Protein AF-A0A6J6CUR1-F1 (afdb_monomer)

Structure (mmCIF, N/CA/C/O backbone):
data_AF-A0A6J6CUR1-F1
#
_entry.id   AF-A0A6J6CUR1-F1
#
loop_
_atom_site.group_PDB
_atom_site.id
_atom_site.type_symbol
_atom_site.label_atom_id
_atom_site.label_alt_id
_atom_site.label_comp_id
_atom_site.label_asym_id
_atom_site.label_entity_id
_atom_site.label_seq_id
_atom_site.pdbx_PDB_ins_code
_atom_site.Cartn_x
_atom_site.Cartn_y
_atom_site.Cartn_z
_atom_site.occupancy
_atom_site.B_iso_or_equiv
_atom_site.auth_seq_id
_atom_site.auth_comp_id
_atom_site.auth_asym_id
_atom_site.auth_atom_id
_atom_site.pdbx_PDB_model_num
ATOM 1 N N . MET A 1 1 ? -6.379 10.877 12.700 1.00 63.31 1 MET A N 1
ATOM 2 C CA . MET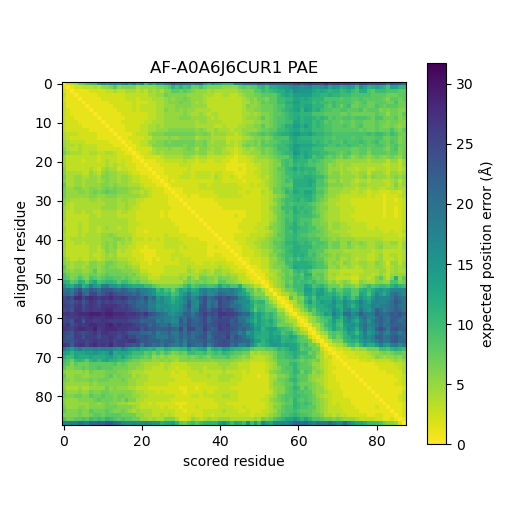 A 1 1 ? -7.496 11.666 13.289 1.00 63.31 1 MET A CA 1
ATOM 3 C C . MET A 1 1 ? -8.857 11.343 12.648 1.00 63.31 1 MET A C 1
ATOM 5 O O . MET A 1 1 ? -9.824 11.234 13.386 1.00 63.31 1 MET A O 1
ATOM 9 N N . TYR A 1 2 ? -8.947 11.095 11.331 1.00 81.12 2 TYR A N 1
ATOM 10 C CA . TYR A 1 2 ? -10.203 10.704 10.653 1.00 81.12 2 TYR A CA 1
ATOM 11 C C . TYR A 1 2 ? -10.600 9.228 10.807 1.00 81.12 2 TYR A C 1
ATOM 13 O O . TYR A 1 2 ? -11.778 8.930 10.963 1.00 81.12 2 TYR A O 1
ATOM 21 N N . ILE A 1 3 ? -9.639 8.304 10.862 1.00 81.81 3 ILE A N 1
ATOM 22 C CA . ILE A 1 3 ? -9.942 6.871 11.028 1.00 81.81 3 ILE A CA 1
ATOM 23 C C . ILE A 1 3 ? -10.595 6.557 12.361 1.00 81.81 3 ILE A C 1
ATOM 25 O O . ILE A 1 3 ? -11.597 5.857 12.394 1.00 81.81 3 ILE A O 1
ATOM 29 N N . LYS A 1 4 ? -10.101 7.146 13.453 1.00 84.44 4 LYS A N 1
ATOM 30 C CA . LYS A 1 4 ? -10.746 7.003 14.765 1.00 84.44 4 LYS A CA 1
ATOM 31 C C . LYS A 1 4 ? -12.210 7.457 14.732 1.00 84.44 4 LYS A C 1
ATOM 33 O O . LYS A 1 4 ? -13.041 6.887 15.427 1.00 84.44 4 LYS A O 1
ATOM 38 N N . LYS A 1 5 ? -12.534 8.456 13.901 1.00 90.25 5 LYS A N 1
ATOM 39 C CA . LYS A 1 5 ? -13.912 8.916 13.692 1.00 90.25 5 LYS A CA 1
ATOM 40 C C . LYS A 1 5 ? -14.737 7.888 12.909 1.00 90.25 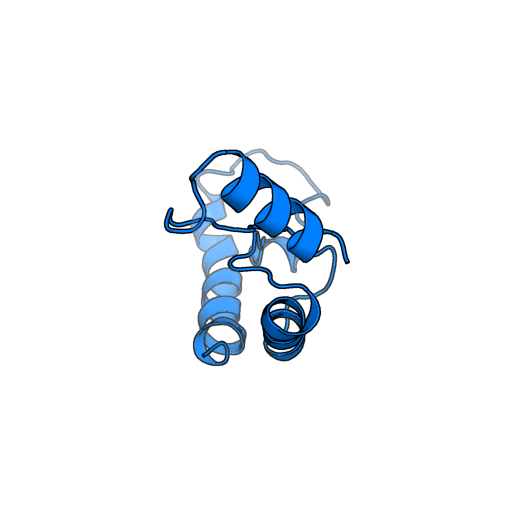5 LYS A C 1
ATOM 42 O O . LYS A 1 5 ? -15.850 7.592 13.320 1.00 90.25 5 LYS A O 1
ATOM 47 N N . LEU A 1 6 ? -14.180 7.305 11.845 1.00 88.44 6 LEU A N 1
ATOM 48 C CA . LEU A 1 6 ? -14.819 6.216 11.092 1.00 88.44 6 LEU A CA 1
ATOM 49 C C . LEU A 1 6 ? -15.073 4.981 11.971 1.00 88.44 6 LEU A C 1
ATOM 51 O O . LEU A 1 6 ? -16.187 4.474 11.99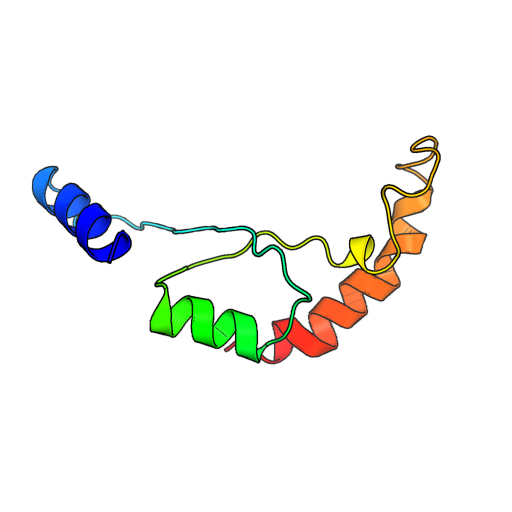4 1.00 88.44 6 LEU A O 1
ATOM 55 N N . GLN A 1 7 ? -14.084 4.559 12.763 1.00 86.81 7 GLN A N 1
ATOM 56 C CA . GLN A 1 7 ? -14.227 3.471 13.739 1.00 86.81 7 GLN A CA 1
ATOM 57 C C . GLN A 1 7 ? -15.296 3.780 14.798 1.00 86.81 7 GLN A C 1
ATOM 59 O O . GLN A 1 7 ? -16.029 2.889 15.223 1.00 86.81 7 GLN A O 1
ATOM 64 N N . GLY A 1 8 ? -15.409 5.048 15.209 1.00 92.38 8 GLY A N 1
ATOM 65 C CA . GLY A 1 8 ? -16.494 5.520 16.068 1.00 92.38 8 GLY A CA 1
ATOM 66 C C . GLY A 1 8 ? -17.870 5.294 15.440 1.00 92.38 8 GLY A C 1
ATOM 67 O O . GLY A 1 8 ? -18.750 4.759 16.107 1.00 92.38 8 GLY A O 1
ATOM 68 N N . TYR A 1 9 ? -18.028 5.613 14.152 1.00 94.06 9 TYR A N 1
ATOM 69 C CA . TYR A 1 9 ? -19.275 5.359 13.429 1.00 94.06 9 TYR A CA 1
ATOM 70 C C . TYR A 1 9 ? -19.572 3.870 13.267 1.00 94.06 9 TYR A C 1
ATOM 72 O O . TYR A 1 9 ? -20.710 3.471 13.475 1.00 94.06 9 TYR A O 1
ATOM 80 N N . LEU A 1 10 ? -18.578 3.028 12.968 1.00 93.56 10 LEU A N 1
ATOM 81 C CA . LEU A 1 10 ? -18.807 1.578 12.908 1.00 93.56 10 LEU A CA 1
ATOM 82 C C . LEU A 1 10 ? -19.434 1.067 14.207 1.00 93.56 10 LEU A C 1
ATOM 84 O O . LEU A 1 10 ? -20.454 0.390 14.166 1.00 93.56 10 LEU A O 1
ATOM 88 N N . ARG A 1 11 ? -18.894 1.483 15.356 1.00 94.19 11 ARG A N 1
ATOM 89 C CA . ARG A 1 11 ? -19.456 1.145 16.669 1.00 94.19 11 ARG A CA 1
ATOM 90 C C . ARG A 1 11 ? -20.853 1.726 16.890 1.00 94.19 11 ARG A C 1
ATOM 92 O O . ARG A 1 11 ? -21.720 1.033 17.403 1.00 94.19 11 ARG A O 1
ATOM 99 N N . GLU A 1 12 ? -21.081 2.985 16.518 1.00 97.19 12 GLU A N 1
ATOM 100 C CA . GLU A 1 12 ? -22.390 3.645 16.662 1.00 97.19 12 GLU A CA 1
ATOM 101 C C . GLU A 1 12 ? -23.505 2.885 15.929 1.00 97.19 12 GLU A C 1
ATOM 103 O O . GLU A 1 12 ? -24.622 2.789 16.431 1.00 97.19 12 GLU A O 1
ATOM 108 N N . TYR A 1 13 ? -23.184 2.292 14.779 1.00 95.88 13 TYR A N 1
ATOM 109 C CA . TYR A 1 13 ? -24.125 1.523 13.968 1.00 95.88 13 TYR A CA 1
ATOM 110 C C . TYR A 1 13 ? -24.071 0.003 14.224 1.00 95.88 13 TYR A C 1
ATOM 112 O O . TYR A 1 13 ? -24.655 -0.752 13.449 1.00 95.88 13 TYR A O 1
ATOM 120 N N . GLY A 1 14 ? -23.405 -0.456 15.294 1.00 95.94 14 GLY A N 1
ATOM 121 C CA . GLY A 1 14 ? -23.344 -1.876 15.681 1.00 95.94 14 GLY A CA 1
ATOM 122 C C . GLY A 1 14 ? -22.518 -2.761 14.742 1.00 95.94 14 GLY A C 1
ATOM 123 O O . GLY A 1 14 ? -22.793 -3.951 14.607 1.00 95.94 14 GLY A O 1
ATOM 124 N N . ARG A 1 15 ? -21.546 -2.164 14.050 1.00 95.56 15 ARG A N 1
ATOM 125 C CA . ARG A 1 15 ? -20.651 -2.791 13.066 1.00 95.56 15 ARG A CA 1
ATOM 126 C C . ARG A 1 15 ? -19.202 -2.822 13.550 1.00 95.56 15 ARG A C 1
ATOM 128 O O . ARG A 1 15 ? -18.283 -2.882 12.741 1.00 95.56 15 ARG A O 1
ATOM 135 N N . GLU A 1 16 ? -18.954 -2.726 14.856 1.00 92.75 16 GLU A N 1
ATOM 136 C CA . GLU A 1 16 ? -17.586 -2.678 15.390 1.00 92.75 16 GLU A CA 1
ATOM 137 C C . GLU A 1 16 ? -16.764 -3.948 15.132 1.00 92.75 16 GLU A C 1
ATOM 139 O O . GLU A 1 16 ? -15.541 -3.893 15.230 1.00 92.75 16 GLU A O 1
ATOM 144 N N . ASN A 1 17 ? -17.430 -5.063 14.819 1.00 91.69 17 ASN A N 1
ATOM 145 C CA . ASN A 1 17 ? -16.803 -6.356 14.546 1.00 91.69 17 ASN A CA 1
ATOM 146 C C . ASN A 1 17 ? -16.854 -6.739 13.058 1.00 91.69 17 ASN A C 1
ATOM 148 O O . ASN A 1 17 ? -16.454 -7.848 12.715 1.00 91.69 17 ASN A O 1
ATOM 152 N N . ASP A 1 18 ? -17.372 -5.863 12.192 1.00 92.25 18 ASP A N 1
ATOM 153 C CA . ASP A 1 18 ? -17.346 -6.091 10.750 1.00 92.25 18 ASP A CA 1
ATOM 154 C C . ASP A 1 18 ? -15.923 -5.893 10.217 1.00 92.25 18 ASP A C 1
ATOM 156 O O . ASP A 1 18 ? -15.214 -4.972 10.637 1.00 92.25 18 ASP A O 1
ATOM 160 N N . ASP A 1 19 ? -15.547 -6.688 9.214 1.00 89.25 19 ASP A N 1
ATOM 161 C CA . ASP A 1 19 ? -14.364 -6.403 8.407 1.00 89.25 19 ASP A CA 1
ATOM 162 C C . ASP A 1 19 ? -14.531 -5.026 7.739 1.00 89.25 19 ASP A C 1
ATOM 164 O O . ASP A 1 19 ? -15.527 -4.748 7.060 1.00 89.25 19 ASP A O 1
ATOM 168 N N . PHE A 1 20 ? -13.560 -4.135 7.950 1.00 87.75 20 PHE A N 1
ATOM 169 C CA . PHE A 1 20 ? -13.578 -2.784 7.398 1.00 87.75 20 PHE A CA 1
ATOM 170 C C . PHE A 1 20 ? -12.212 -2.405 6.841 1.00 87.75 20 PHE A C 1
ATOM 172 O O . PHE A 1 20 ? -11.238 -2.265 7.581 1.00 87.75 20 PHE A O 1
ATOM 179 N N . GLU A 1 21 ? -12.166 -2.191 5.529 1.00 90.94 21 GLU A N 1
ATOM 180 C CA . GLU A 1 21 ? -10.950 -1.816 4.820 1.00 90.94 21 GLU A CA 1
ATOM 181 C C . GLU A 1 21 ? -10.898 -0.316 4.514 1.00 90.94 21 GLU A C 1
ATOM 183 O O . GLU A 1 21 ? -11.896 0.323 4.172 1.00 90.94 21 GLU A O 1
ATOM 188 N N . ILE A 1 22 ? -9.696 0.247 4.595 1.00 90.38 22 ILE A N 1
ATOM 189 C CA . ILE A 1 22 ? -9.386 1.629 4.245 1.00 90.38 22 ILE A CA 1
ATOM 190 C C . ILE A 1 22 ? -8.325 1.591 3.152 1.00 90.38 22 ILE A C 1
ATOM 192 O O . ILE A 1 22 ? -7.124 1.512 3.421 1.00 90.38 22 ILE A O 1
ATOM 196 N N . ILE A 1 23 ? -8.800 1.628 1.908 1.00 91.88 23 ILE A N 1
ATOM 197 C CA . ILE A 1 23 ? -7.967 1.566 0.710 1.00 91.88 23 ILE A CA 1
ATOM 198 C C . ILE A 1 23 ? -7.783 2.981 0.162 1.00 91.88 23 ILE A C 1
ATOM 200 O O . ILE A 1 23 ? -8.742 3.607 -0.290 1.00 91.88 23 ILE A O 1
ATOM 204 N N . CYS A 1 24 ? -6.545 3.481 0.168 1.00 89.19 24 CYS A N 1
ATOM 205 C CA . CYS A 1 24 ? -6.226 4.820 -0.334 1.00 89.19 24 CYS A CA 1
ATOM 206 C C . CYS A 1 24 ? -5.123 4.784 -1.399 1.00 89.19 24 CYS A C 1
ATOM 208 O O . CYS A 1 24 ? -4.126 4.068 -1.275 1.00 89.19 24 CYS A O 1
ATOM 210 N N . GLY A 1 25 ? -5.271 5.608 -2.437 1.00 87.94 25 GLY A N 1
ATOM 211 C CA . GLY A 1 25 ? -4.181 5.921 -3.360 1.00 87.94 25 GLY A CA 1
ATOM 212 C C . GLY A 1 25 ? -3.265 6.986 -2.760 1.00 87.94 25 GLY A C 1
ATOM 213 O O . GLY A 1 25 ? -3.744 8.001 -2.254 1.00 87.94 25 GLY A O 1
ATOM 214 N N . LEU A 1 26 ? -1.953 6.765 -2.820 1.00 87.50 26 LEU A N 1
ATOM 215 C CA . LEU A 1 26 ? -0.956 7.737 -2.374 1.00 87.50 26 LEU A CA 1
ATOM 216 C C . LEU A 1 26 ? -0.327 8.410 -3.590 1.00 87.50 26 LEU A C 1
ATOM 218 O O . LEU A 1 26 ? 0.220 7.741 -4.463 1.00 87.50 26 LEU A O 1
ATOM 222 N N . TYR A 1 27 ? -0.382 9.740 -3.639 1.00 85.38 27 TYR A N 1
AT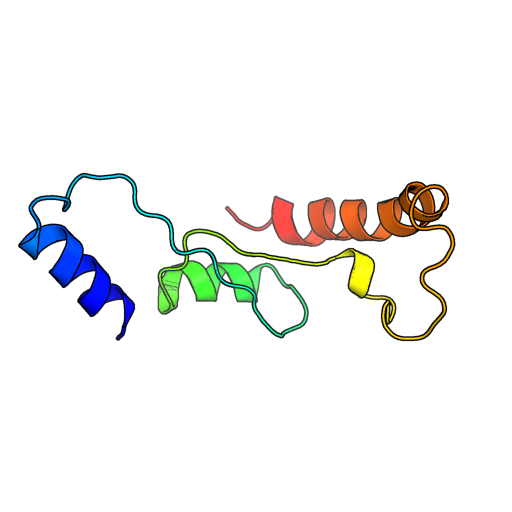OM 223 C CA . TYR A 1 27 ? 0.258 10.515 -4.701 1.00 85.38 27 TYR A CA 1
ATOM 224 C C . TYR A 1 27 ? 1.745 10.736 -4.390 1.00 85.38 27 TYR A C 1
ATOM 226 O O . TYR A 1 27 ? 2.191 11.846 -4.104 1.00 85.38 27 TYR A O 1
ATOM 234 N N . ALA A 1 28 ? 2.499 9.641 -4.367 1.00 84.25 28 ALA A N 1
ATOM 235 C CA . ALA A 1 28 ? 3.926 9.611 -4.084 1.00 84.25 28 ALA A CA 1
ATOM 236 C C . ALA A 1 28 ? 4.574 8.413 -4.788 1.00 84.25 28 ALA A C 1
ATOM 238 O O . ALA A 1 28 ? 3.899 7.445 -5.140 1.00 84.25 28 ALA A O 1
ATOM 239 N N . MET A 1 29 ? 5.895 8.470 -4.966 1.00 85.31 29 MET A N 1
ATOM 240 C CA . MET A 1 29 ? 6.650 7.313 -5.444 1.00 85.31 29 MET A CA 1
ATOM 241 C C . MET A 1 29 ? 6.512 6.164 -4.442 1.00 85.31 29 MET A C 1
ATOM 243 O O . MET A 1 29 ? 6.726 6.384 -3.245 1.00 85.31 29 MET A O 1
ATOM 247 N N . PRO A 1 30 ? 6.158 4.954 -4.897 1.00 88.56 30 PRO A N 1
ATOM 248 C CA . PRO A 1 30 ? 5.915 3.862 -3.982 1.00 88.56 30 PRO A CA 1
ATOM 249 C C . PRO A 1 30 ? 7.227 3.374 -3.364 1.00 88.56 30 PRO A C 1
ATOM 251 O O . PRO A 1 30 ? 8.206 3.112 -4.061 1.00 88.56 30 PRO A O 1
ATOM 254 N N . THR A 1 31 ? 7.236 3.223 -2.044 1.00 91.38 31 THR A N 1
ATOM 255 C CA . THR A 1 31 ? 8.320 2.581 -1.296 1.00 91.38 31 THR A CA 1
ATOM 256 C C . THR A 1 31 ? 7.718 1.721 -0.191 1.00 91.38 31 THR A C 1
ATOM 258 O O . THR A 1 31 ? 6.605 1.978 0.268 1.00 91.38 31 THR A O 1
ATOM 261 N N . ALA A 1 32 ? 8.451 0.702 0.262 1.00 93.12 32 ALA A N 1
ATOM 262 C CA . ALA A 1 32 ? 7.977 -0.139 1.362 1.00 93.12 32 ALA A CA 1
ATOM 263 C C . ALA A 1 32 ? 7.799 0.665 2.666 1.00 93.12 32 ALA A C 1
ATOM 265 O O . ALA A 1 32 ? 6.831 0.454 3.389 1.00 93.12 32 ALA A O 1
ATOM 266 N N . ASP A 1 33 ? 8.700 1.617 2.934 1.00 95.06 33 ASP A N 1
ATOM 267 C CA . ASP A 1 33 ? 8.627 2.507 4.102 1.00 95.06 33 ASP A CA 1
ATOM 268 C C . ASP A 1 33 ? 7.376 3.397 4.073 1.00 95.06 33 ASP A C 1
ATOM 270 O O . ASP A 1 33 ? 6.671 3.504 5.074 1.00 95.06 33 ASP A O 1
ATOM 274 N N . LEU A 1 34 ? 7.041 3.963 2.905 1.00 93.25 34 LEU A N 1
ATOM 275 C CA . LEU A 1 34 ? 5.821 4.752 2.730 1.00 93.25 34 LEU A CA 1
ATOM 276 C C . LEU A 1 34 ? 4.577 3.945 3.119 1.00 93.25 34 LEU A C 1
ATOM 278 O O . LEU A 1 34 ? 3.712 4.466 3.820 1.00 93.25 34 LEU A O 1
ATOM 282 N N . TYR A 1 35 ? 4.486 2.690 2.674 1.00 93.06 35 TYR A N 1
ATOM 283 C CA . TYR A 1 35 ? 3.331 1.846 2.971 1.00 93.06 35 TYR A CA 1
ATOM 284 C C . TYR A 1 35 ? 3.271 1.409 4.434 1.00 93.06 35 TYR A C 1
ATOM 286 O O . TYR A 1 35 ? 2.195 1.486 5.019 1.00 93.06 35 TYR A O 1
ATOM 294 N N . LYS A 1 36 ? 4.406 1.064 5.055 1.00 93.62 36 LYS A N 1
ATOM 295 C CA . LYS A 1 36 ? 4.461 0.753 6.495 1.00 93.62 36 LYS A CA 1
ATOM 296 C C . LYS A 1 36 ? 3.984 1.923 7.342 1.00 93.62 36 LYS A C 1
ATOM 298 O O . LYS A 1 36 ? 3.109 1.777 8.185 1.00 93.62 36 LYS A O 1
ATOM 303 N N . ARG A 1 37 ? 4.474 3.127 7.045 1.00 93.12 37 ARG A N 1
ATOM 304 C CA . ARG A 1 37 ? 4.024 4.339 7.735 1.00 93.12 37 ARG A CA 1
ATOM 305 C C . ARG A 1 37 ? 2.552 4.645 7.473 1.00 93.12 37 ARG A C 1
ATOM 307 O O . ARG A 1 37 ? 1.857 5.119 8.363 1.00 93.12 37 ARG A O 1
ATOM 314 N N . ALA A 1 38 ? 2.054 4.382 6.267 1.00 91.62 38 ALA A N 1
ATOM 315 C CA . ALA A 1 38 ? 0.643 4.570 5.946 1.00 91.62 38 ALA A CA 1
ATOM 316 C C . ALA A 1 38 ? -0.278 3.620 6.729 1.00 91.62 38 ALA A C 1
ATOM 318 O O . ALA A 1 38 ? -1.349 4.029 7.178 1.00 91.62 38 ALA A O 1
ATOM 319 N N . GLU A 1 39 ? 0.143 2.380 6.940 1.00 91.62 39 GLU A N 1
ATOM 320 C CA . GLU A 1 39 ? -0.551 1.441 7.816 1.00 91.62 39 GLU A CA 1
ATOM 321 C C . GLU A 1 39 ? -0.481 1.899 9.282 1.00 91.62 39 GLU A C 1
ATOM 323 O O . GLU A 1 39 ? -1.510 2.150 9.909 1.00 91.62 39 GLU A O 1
ATOM 328 N N . GLU A 1 40 ? 0.728 2.102 9.809 1.00 91.31 40 GLU A N 1
ATOM 329 C CA . GLU A 1 40 ? 0.965 2.371 11.232 1.00 91.31 40 GLU A CA 1
ATOM 330 C C . GLU A 1 40 ? 0.436 3.741 11.688 1.00 91.31 40 GLU A C 1
ATOM 332 O O . GLU A 1 40 ? -0.206 3.865 12.735 1.00 91.31 40 GLU A O 1
ATOM 337 N N . GLU A 1 41 ? 0.698 4.796 10.913 1.00 89.94 41 GLU A N 1
ATOM 338 C CA . GLU A 1 41 ? 0.361 6.174 11.287 1.00 89.94 41 GLU A CA 1
ATOM 339 C C . GLU A 1 41 ? -1.026 6.579 10.781 1.00 89.94 41 GLU A C 1
ATOM 341 O O . GLU A 1 41 ? -1.742 7.353 11.433 1.00 89.94 41 GLU A O 1
ATOM 346 N N . MET A 1 42 ? -1.406 6.083 9.600 1.00 87.38 42 MET A N 1
ATOM 347 C CA . MET A 1 42 ? -2.633 6.487 8.924 1.00 87.38 42 MET A CA 1
ATOM 348 C C . MET A 1 42 ? -3.696 5.409 8.887 1.00 87.38 42 MET A C 1
ATOM 350 O O . MET A 1 42 ? -4.716 5.724 8.303 1.00 87.38 42 MET A O 1
ATOM 354 N N . GLY A 1 43 ? -3.513 4.223 9.483 1.00 88.81 43 GLY A N 1
ATOM 355 C CA . GLY A 1 43 ? -4.524 3.163 9.610 1.00 88.81 43 GLY A CA 1
ATOM 356 C C . GLY A 1 43 ? -5.090 2.640 8.288 1.00 88.81 43 GLY A C 1
ATOM 357 O O . GLY A 1 43 ? -6.219 2.152 8.264 1.00 88.81 43 GLY A O 1
ATOM 358 N N . MET A 1 44 ? -4.355 2.802 7.186 1.00 91.06 44 MET A N 1
ATOM 359 C CA . MET A 1 44 ? -4.727 2.216 5.901 1.00 91.06 44 MET A CA 1
ATOM 360 C C . MET A 1 44 ? -4.600 0.695 5.969 1.00 91.06 44 MET A C 1
ATOM 362 O O . MET A 1 44 ? -3.639 0.186 6.532 1.00 91.06 44 MET A O 1
ATOM 366 N N . THR A 1 45 ? -5.539 -0.020 5.354 1.00 91.62 45 THR A N 1
ATOM 367 C CA . THR A 1 45 ? -5.494 -1.491 5.252 1.00 91.62 45 THR A CA 1
ATOM 368 C C . THR A 1 45 ? -5.147 -1.959 3.841 1.00 91.62 45 THR A C 1
ATOM 370 O O . THR A 1 45 ? -4.944 -3.143 3.606 1.00 91.62 45 THR A O 1
ATOM 373 N N . GLY A 1 46 ? -5.093 -1.034 2.881 1.00 90.56 46 GLY A N 1
ATOM 374 C CA . GLY A 1 46 ? -4.746 -1.327 1.501 1.00 90.56 46 GLY A CA 1
ATOM 375 C C . GLY A 1 46 ? -4.397 -0.068 0.720 1.00 90.56 46 GLY A C 1
ATOM 376 O O . GLY A 1 46 ? -4.599 1.063 1.174 1.00 90.56 46 GLY A O 1
ATOM 377 N N . THR A 1 47 ? -3.875 -0.254 -0.489 1.00 90.19 47 THR A N 1
ATOM 378 C CA . THR A 1 47 ? -3.517 0.858 -1.372 1.00 90.19 47 THR A CA 1
ATOM 379 C C . THR A 1 47 ? -3.870 0.576 -2.823 1.00 90.19 47 THR A C 1
ATOM 381 O O . THR A 1 47 ? -3.867 -0.568 -3.272 1.00 90.19 47 THR A O 1
ATOM 384 N N . LEU A 1 48 ? -4.147 1.646 -3.566 1.00 88.06 48 LEU A N 1
ATOM 385 C CA . LEU A 1 48 ? -4.183 1.622 -5.022 1.00 88.06 48 LEU A CA 1
ATOM 386 C C . LEU A 1 48 ? -2.849 2.161 -5.540 1.00 88.06 48 LEU A C 1
ATOM 388 O O . LEU A 1 48 ? -2.491 3.308 -5.265 1.00 88.06 48 LEU A O 1
ATOM 392 N N . CYS A 1 49 ? -2.123 1.338 -6.295 1.00 85.31 49 CYS A N 1
ATOM 393 C CA . CYS A 1 49 ? -0.847 1.697 -6.903 1.00 85.31 49 CYS A CA 1
ATOM 394 C C . CYS A 1 49 ? -0.880 1.412 -8.407 1.00 85.31 49 CYS A C 1
ATOM 396 O O . CYS A 1 49 ? -1.403 0.387 -8.839 1.00 85.31 49 CYS A O 1
ATOM 398 N N . MET A 1 50 ? -0.288 2.310 -9.195 1.00 83.44 50 MET A N 1
ATOM 399 C CA . MET A 1 50 ? -0.071 2.134 -10.632 1.00 83.44 50 MET A CA 1
ATOM 400 C C . MET A 1 50 ? 1.434 1.985 -10.890 1.00 83.44 50 MET A C 1
ATOM 402 O O . MET A 1 50 ? 2.071 2.937 -11.336 1.00 83.44 50 MET A O 1
ATOM 406 N N . PRO A 1 51 ? 2.054 0.831 -10.595 1.00 76.44 51 PRO A N 1
ATOM 407 C CA . PRO A 1 51 ? 3.500 0.663 -10.757 1.00 76.44 51 PRO A CA 1
ATOM 408 C C 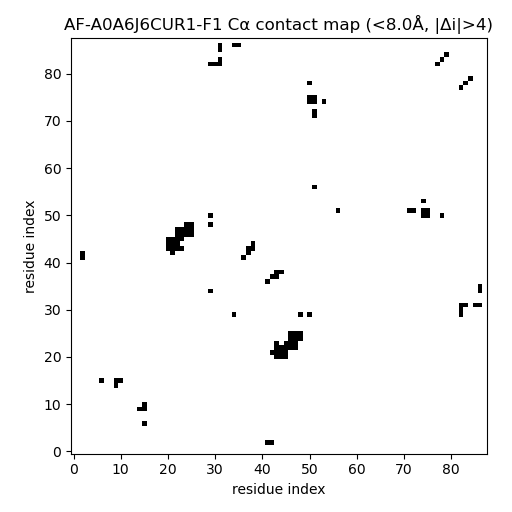. PRO A 1 51 ? 3.957 0.792 -12.216 1.00 76.44 51 PRO A C 1
ATOM 410 O O . PRO A 1 51 ? 5.078 1.200 -12.486 1.00 76.44 51 PRO A O 1
ATOM 413 N N . TRP A 1 52 ? 3.075 0.538 -13.182 1.00 73.19 52 TRP A N 1
ATOM 414 C CA . TRP A 1 52 ? 3.348 0.774 -14.601 1.00 73.19 52 TRP A CA 1
ATOM 415 C C . TRP A 1 52 ? 3.408 2.260 -14.987 1.00 73.19 52 TRP A C 1
ATOM 417 O O . TRP A 1 52 ? 3.944 2.595 -16.038 1.00 73.19 52 TRP A O 1
ATOM 427 N N . ALA A 1 53 ? 2.897 3.154 -14.132 1.00 67.69 53 ALA A N 1
ATOM 428 C CA . ALA A 1 53 ? 2.957 4.603 -14.311 1.00 67.69 53 ALA A CA 1
ATOM 429 C C . ALA A 1 53 ? 4.317 5.212 -13.925 1.00 67.69 53 ALA A C 1
ATOM 431 O O . ALA A 1 53 ? 4.483 6.431 -13.970 1.00 67.69 53 ALA A O 1
ATOM 432 N N . LEU A 1 54 ? 5.290 4.382 -13.526 1.00 62.16 54 LEU A N 1
ATOM 433 C CA . LEU A 1 54 ? 6.658 4.819 -13.236 1.00 62.16 54 LEU A CA 1
ATOM 434 C C . LEU A 1 54 ? 7.373 5.365 -14.487 1.00 62.16 54 LEU A C 1
ATOM 436 O O . LEU A 1 54 ? 8.267 6.200 -14.364 1.00 62.16 54 LEU A O 1
ATOM 440 N N . GLY A 1 55 ? 6.950 4.957 -15.689 1.00 58.44 55 GLY A N 1
ATOM 441 C CA . GLY A 1 55 ? 7.127 5.742 -16.913 1.00 58.44 55 GLY A CA 1
ATOM 442 C C . GLY A 1 55 ? 5.861 6.558 -17.153 1.00 58.44 55 GLY A C 1
ATOM 443 O O . GLY A 1 55 ? 4.791 5.974 -17.088 1.00 58.44 55 GLY A O 1
ATOM 444 N N . ASN A 1 56 ? 5.967 7.873 -17.393 1.00 57.41 56 ASN A N 1
ATOM 445 C CA . ASN A 1 56 ? 4.828 8.800 -17.507 1.00 57.41 56 ASN A CA 1
ATOM 446 C C . ASN A 1 56 ? 3.745 8.262 -18.474 1.00 57.41 56 ASN A C 1
ATOM 448 O O . ASN A 1 56 ? 3.869 8.456 -19.685 1.00 57.41 56 ASN A O 1
ATOM 452 N N . PRO A 1 57 ? 2.678 7.606 -17.979 1.00 50.84 57 PRO A N 1
ATOM 453 C CA . PRO A 1 57 ? 1.720 6.916 -18.839 1.00 50.84 57 PRO A CA 1
ATOM 454 C C . PRO A 1 57 ? 0.708 7.902 -19.432 1.00 50.84 57 PRO A C 1
ATOM 456 O O . PRO A 1 57 ? 0.015 7.576 -20.383 1.00 50.84 57 PRO A O 1
ATOM 459 N N . SER A 1 58 ? 0.665 9.123 -18.892 1.00 50.88 58 SER A N 1
ATOM 460 C CA . SER A 1 58 ? -0.125 10.248 -19.386 1.00 50.88 58 SER A CA 1
ATOM 461 C C . SER A 1 58 ? 0.611 11.045 -20.473 1.00 50.88 58 SER A C 1
ATOM 463 O O . SER A 1 58 ? 0.132 12.101 -20.883 1.00 50.88 58 SER A O 1
ATOM 465 N N . ALA A 1 59 ? 1.800 10.599 -20.905 1.00 56.41 59 ALA A N 1
ATOM 466 C CA . ALA A 1 59 ? 2.642 11.313 -21.867 1.00 56.41 59 ALA A CA 1
ATOM 467 C C . ALA A 1 59 ? 2.265 11.107 -23.344 1.00 56.41 59 ALA A C 1
ATOM 469 O O . ALA A 1 59 ? 2.943 11.673 -24.202 1.00 56.41 59 ALA A O 1
ATOM 470 N N . GLY A 1 60 ? 1.253 10.303 -23.686 1.00 57.50 60 GLY A N 1
ATOM 471 C CA . GLY A 1 60 ? 1.020 9.941 -25.086 1.00 57.50 60 GLY A CA 1
ATOM 472 C C . GLY A 1 60 ? -0.285 9.207 -25.374 1.00 57.50 60 GLY A C 1
ATOM 473 O O . GLY A 1 60 ? -1.174 9.143 -24.535 1.00 57.50 60 GLY A O 1
ATOM 474 N N . ASP A 1 61 ? -0.390 8.707 -26.606 1.00 57.00 61 ASP A N 1
ATOM 475 C CA . ASP A 1 61 ? -1.568 8.035 -27.162 1.00 57.00 61 ASP A CA 1
ATOM 476 C C . ASP A 1 61 ? -1.908 6.741 -26.400 1.00 57.00 61 ASP A C 1
ATOM 478 O O . ASP A 1 61 ? -1.037 5.915 -26.134 1.00 57.00 61 ASP A O 1
ATOM 482 N N . HIS A 1 62 ? -3.185 6.579 -26.042 1.00 62.41 62 HIS A N 1
ATOM 483 C CA . HIS A 1 62 ? -3.718 5.417 -25.322 1.00 62.41 62 HIS A CA 1
ATOM 484 C C . HIS A 1 62 ? -4.260 4.335 -26.280 1.00 62.41 62 HIS A C 1
ATOM 486 O O . HIS A 1 62 ? -4.902 3.377 -25.840 1.00 62.41 62 HIS A O 1
ATOM 492 N N . ALA A 1 63 ? -4.046 4.472 -27.592 1.00 53.81 63 ALA A N 1
ATOM 493 C CA . ALA A 1 63 ? -4.290 3.399 -28.547 1.00 53.81 63 ALA A CA 1
ATOM 494 C C . ALA A 1 63 ? -3.329 2.218 -28.287 1.00 53.81 63 ALA A C 1
ATOM 496 O O . ALA A 1 63 ? -2.121 2.403 -28.177 1.00 53.81 63 ALA A O 1
ATOM 497 N N . GLY A 1 64 ? -3.860 0.992 -28.192 1.00 52.97 64 GLY A N 1
ATOM 498 C CA . GLY A 1 64 ? -3.049 -0.225 -28.019 1.00 52.97 64 GLY A CA 1
ATOM 499 C C . GLY A 1 64 ? -2.922 -0.760 -26.586 1.00 52.97 64 GLY A C 1
ATOM 500 O O . GLY A 1 64 ? -2.037 -1.574 -26.328 1.00 52.97 64 GLY A O 1
ATOM 501 N N . LEU A 1 65 ? -3.805 -0.374 -25.654 1.00 55.12 65 LEU A N 1
ATOM 502 C CA . LEU A 1 65 ? -3.805 -0.895 -24.272 1.00 55.12 65 LEU A CA 1
ATOM 503 C C . LEU A 1 65 ? -3.811 -2.440 -24.178 1.00 55.12 65 LEU A C 1
ATOM 505 O O . LEU A 1 65 ? -3.266 -2.983 -23.220 1.00 55.12 65 LEU A O 1
ATOM 509 N N . GLU A 1 66 ? -4.356 -3.150 -25.175 1.00 54.41 66 GLU A N 1
ATOM 510 C CA . GLU A 1 66 ? -4.327 -4.624 -25.245 1.00 54.41 66 GLU A CA 1
ATOM 511 C C . GLU A 1 66 ? -2.956 -5.198 -25.674 1.00 54.41 66 GLU A C 1
ATOM 513 O O . GLU A 1 66 ? -2.529 -6.215 -25.130 1.00 54.41 66 GLU A O 1
ATOM 518 N N . GLU A 1 67 ? -2.211 -4.535 -26.569 1.00 53.56 67 GLU A N 1
ATOM 519 C CA . GLU A 1 67 ? -0.838 -4.929 -26.954 1.00 53.56 67 GLU A CA 1
ATOM 520 C C . GLU A 1 67 ? 0.217 -4.460 -25.922 1.00 53.56 67 GLU A C 1
ATOM 522 O O . GLU A 1 67 ? 1.289 -5.057 -25.792 1.00 53.56 67 GLU A O 1
ATOM 527 N N . MET A 1 68 ? -0.104 -3.440 -25.115 1.00 61.12 68 MET A N 1
ATOM 528 C CA . MET A 1 68 ? 0.777 -2.827 -24.110 1.00 61.12 68 MET A CA 1
ATOM 529 C C . MET A 1 68 ? 0.972 -3.622 -22.808 1.00 61.12 68 MET A C 1
ATOM 531 O O . MET A 1 68 ? 1.905 -3.322 -22.060 1.00 61.12 68 MET A O 1
ATOM 535 N N . ALA A 1 69 ? 0.150 -4.630 -22.497 1.00 66.38 69 ALA A N 1
ATOM 536 C CA . ALA A 1 69 ? 0.222 -5.313 -21.196 1.00 66.38 69 ALA A CA 1
ATOM 537 C C . ALA A 1 69 ? 1.608 -5.937 -20.918 1.00 66.38 69 ALA A C 1
ATOM 539 O O . ALA A 1 69 ? 2.125 -5.853 -19.801 1.00 66.38 69 ALA A O 1
ATOM 540 N N . SER A 1 70 ? 2.259 -6.489 -21.950 1.00 74.25 70 SER A N 1
ATOM 541 C CA . SER A 1 70 ? 3.624 -7.027 -21.837 1.00 74.25 70 SER A CA 1
ATOM 542 C C . SER A 1 70 ? 4.675 -5.940 -21.596 1.00 74.25 70 SER A C 1
ATOM 544 O O . SER A 1 70 ? 5.665 -6.199 -20.916 1.00 74.25 70 SER A O 1
ATOM 546 N N . ALA A 1 71 ? 4.462 -4.721 -22.104 1.00 73.19 71 ALA A N 1
ATOM 547 C CA . ALA A 1 71 ? 5.374 -3.596 -21.899 1.00 73.19 71 ALA A CA 1
ATOM 548 C C . ALA A 1 71 ? 5.349 -3.084 -20.450 1.00 73.19 71 ALA A C 1
ATOM 550 O O . ALA A 1 71 ? 6.349 -2.571 -19.955 1.00 73.19 71 ALA A O 1
ATOM 551 N N . PHE A 1 72 ? 4.227 -3.262 -19.7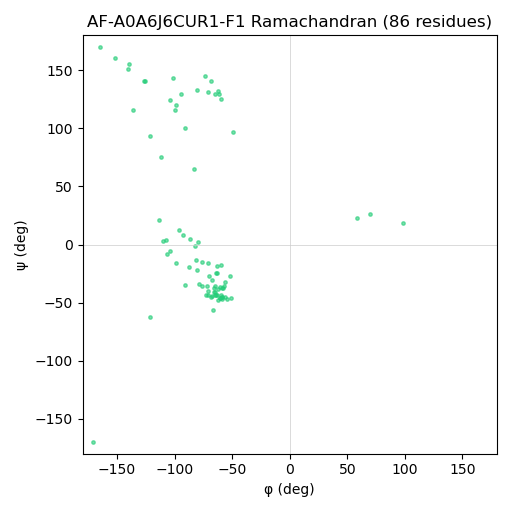49 1.00 76.88 72 PHE A N 1
ATOM 552 C CA . PHE A 1 72 ? 4.078 -2.847 -18.354 1.00 76.88 72 PHE A CA 1
ATOM 553 C C . PHE A 1 72 ? 4.522 -3.898 -17.336 1.00 76.88 72 PHE A C 1
ATOM 555 O O . PHE A 1 72 ? 4.816 -3.563 -16.185 1.00 76.88 72 PHE A O 1
ATOM 562 N N . LYS A 1 73 ? 4.608 -5.162 -17.762 1.00 83.38 73 LYS A N 1
ATOM 563 C CA . LYS A 1 73 ? 4.994 -6.293 -16.917 1.00 83.38 73 LYS A CA 1
ATOM 564 C C . LYS A 1 73 ? 6.297 -6.063 -16.129 1.00 83.38 73 LYS A C 1
ATOM 566 O O . LYS A 1 73 ? 6.253 -6.299 -14.924 1.00 83.38 73 LYS A O 1
ATOM 571 N N . PRO A 1 74 ? 7.403 -5.544 -16.706 1.00 84.62 74 PRO A N 1
ATOM 572 C CA . PRO A 1 74 ? 8.641 -5.336 -15.951 1.00 84.62 74 PRO A CA 1
ATOM 573 C C . PRO A 1 74 ? 8.475 -4.398 -14.750 1.00 84.62 74 PRO A C 1
ATOM 575 O O . PRO A 1 74 ? 9.050 -4.648 -13.697 1.00 84.62 74 PRO A O 1
ATOM 578 N N . TYR A 1 75 ? 7.655 -3.350 -14.871 1.00 83.25 75 TYR A N 1
ATOM 579 C CA . TYR A 1 75 ? 7.406 -2.413 -13.771 1.00 83.25 75 TYR A CA 1
ATOM 580 C C . TYR A 1 75 ? 6.551 -3.034 -12.663 1.00 83.25 75 TYR A C 1
ATOM 582 O O . TYR A 1 75 ? 6.762 -2.763 -11.483 1.00 83.25 75 TYR A O 1
ATOM 590 N N . ILE A 1 76 ? 5.589 -3.883 -13.035 1.00 87.62 76 ILE A N 1
ATOM 591 C CA . ILE A 1 76 ? 4.766 -4.630 -12.078 1.00 87.62 76 ILE A CA 1
ATOM 592 C C . ILE A 1 76 ? 5.628 -5.661 -11.335 1.00 87.62 76 ILE A C 1
ATOM 594 O O . ILE A 1 76 ? 5.528 -5.770 -10.115 1.00 87.62 76 ILE A O 1
ATOM 598 N N . GLU A 1 77 ? 6.492 -6.390 -12.049 1.00 90.88 77 GLU A N 1
ATOM 599 C CA . GLU A 1 77 ? 7.417 -7.367 -11.459 1.00 90.88 77 GLU A CA 1
ATOM 600 C C . GLU A 1 77 ? 8.451 -6.700 -10.544 1.00 90.88 77 GLU A C 1
ATOM 602 O O . GLU A 1 77 ? 8.717 -7.206 -9.450 1.00 90.88 77 GLU A O 1
ATOM 607 N N . ASP A 1 78 ? 8.989 -5.546 -10.946 1.00 88.94 78 ASP A N 1
ATOM 608 C CA . ASP A 1 78 ? 9.890 -4.747 -10.116 1.00 88.94 78 ASP A CA 1
ATOM 609 C C . ASP A 1 78 ? 9.188 -4.263 -8.844 1.00 88.94 78 ASP A C 1
ATOM 611 O O . ASP A 1 78 ? 9.691 -4.487 -7.745 1.00 88.94 78 ASP A O 1
ATOM 615 N N . PHE A 1 79 ? 7.981 -3.701 -8.957 1.00 90.25 79 PHE A N 1
ATOM 616 C CA . PHE A 1 79 ? 7.188 -3.288 -7.799 1.00 90.25 79 PHE A CA 1
ATOM 617 C C . PHE A 1 79 ? 6.896 -4.460 -6.851 1.00 90.25 79 PHE A C 1
ATOM 619 O O . PHE A 1 79 ? 7.088 -4.344 -5.637 1.00 90.25 79 PHE A O 1
ATOM 626 N N . ALA A 1 80 ? 6.490 -5.613 -7.388 1.00 92.12 80 ALA A N 1
ATOM 627 C CA . ALA A 1 80 ? 6.245 -6.810 -6.591 1.00 92.12 80 ALA A CA 1
ATOM 628 C C . ALA A 1 80 ? 7.514 -7.265 -5.845 1.00 92.12 80 ALA A C 1
ATOM 630 O O . ALA A 1 80 ? 7.483 -7.525 -4.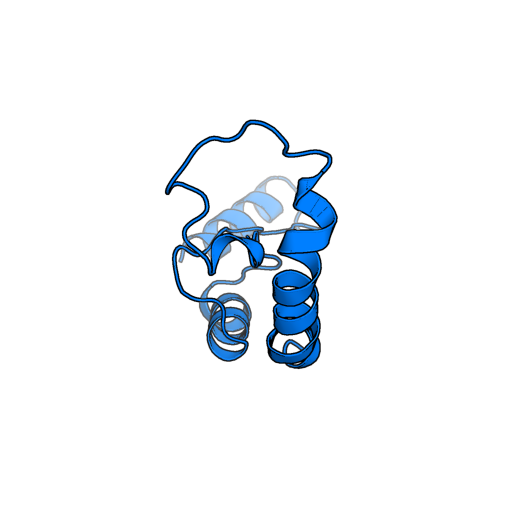640 1.00 92.12 80 ALA A O 1
ATOM 631 N N . THR A 1 81 ? 8.647 -7.303 -6.547 1.00 93.69 81 THR A N 1
ATOM 632 C CA . THR A 1 81 ? 9.926 -7.784 -6.011 1.00 93.69 81 THR A CA 1
ATOM 633 C C . THR A 1 81 ? 10.537 -6.810 -5.015 1.00 93.69 81 THR A C 1
ATOM 635 O O . THR A 1 81 ? 11.035 -7.224 -3.971 1.00 93.69 81 THR A O 1
ATOM 638 N N . ASN A 1 82 ? 10.525 -5.515 -5.317 1.00 92.06 82 ASN A N 1
ATOM 639 C CA . ASN A 1 82 ? 11.291 -4.519 -4.579 1.00 92.06 82 ASN A CA 1
ATOM 640 C C . ASN A 1 82 ? 10.484 -3.749 -3.543 1.00 92.06 82 ASN A C 1
ATOM 642 O O . ASN A 1 82 ? 11.106 -3.133 -2.670 1.00 92.06 82 ASN A O 1
ATOM 646 N N . ILE A 1 83 ? 9.153 -3.789 -3.611 1.00 92.38 83 ILE A N 1
ATOM 647 C CA . ILE A 1 83 ? 8.274 -3.074 -2.684 1.00 92.38 83 ILE A CA 1
ATOM 648 C C . ILE A 1 83 ? 7.349 -4.054 -1.968 1.00 92.38 83 ILE A C 1
ATOM 650 O O . ILE A 1 83 ? 7.484 -4.196 -0.755 1.00 92.38 83 ILE A O 1
ATOM 654 N N . VAL A 1 84 ? 6.481 -4.776 -2.688 1.00 91.56 84 VAL A N 1
ATOM 655 C CA . VAL A 1 84 ? 5.461 -5.643 -2.060 1.00 91.56 84 VAL A CA 1
ATOM 656 C C . VAL A 1 84 ? 6.096 -6.719 -1.180 1.00 91.56 84 VAL A C 1
ATOM 658 O O . VAL A 1 84 ? 5.668 -6.898 -0.048 1.00 91.56 84 VAL A O 1
ATOM 661 N N . SER A 1 85 ? 7.167 -7.376 -1.637 1.00 93.38 85 SER A N 1
ATOM 662 C CA . SER A 1 85 ? 7.871 -8.408 -0.852 1.00 93.38 85 SER A CA 1
ATOM 663 C C . SER A 1 85 ? 8.436 -7.914 0.492 1.00 93.38 85 SER A C 1
ATOM 665 O O . SER A 1 85 ? 8.767 -8.722 1.357 1.00 93.38 85 SER A O 1
ATOM 667 N N . LYS A 1 86 ? 8.573 -6.592 0.665 1.00 93.12 86 LYS A N 1
ATOM 668 C CA . LYS A 1 86 ? 9.138 -5.9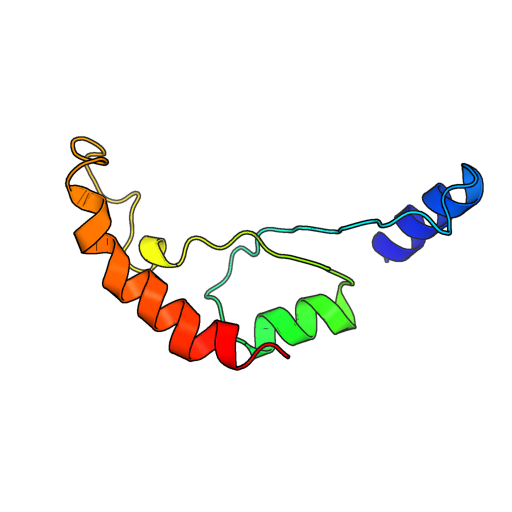39 1.855 1.00 93.12 86 LYS A CA 1
ATOM 669 C C . LYS A 1 86 ? 8.063 -5.314 2.752 1.00 93.12 86 LYS A C 1
ATOM 671 O O . LYS A 1 86 ? 8.400 -4.797 3.823 1.00 93.12 86 LYS A O 1
ATOM 676 N N . CYS A 1 87 ? 6.806 -5.336 2.311 1.00 84.50 87 CYS A N 1
ATOM 677 C CA . CYS A 1 87 ? 5.626 -4.987 3.089 1.00 84.50 87 CYS A CA 1
ATOM 678 C C . CYS A 1 87 ? 5.113 -6.271 3.755 1.00 84.50 87 CYS A C 1
ATOM 680 O O . CYS A 1 87 ? 4.507 -7.117 3.103 1.00 84.50 87 CYS A O 1
ATOM 682 N N . GLN A 1 88 ? 5.440 -6.431 5.034 1.00 63.09 88 GLN A N 1
ATOM 683 C CA . GLN A 1 88 ? 4.956 -7.468 5.942 1.00 63.09 88 GLN A CA 1
ATOM 684 C C . GLN A 1 88 ? 4.780 -6.840 7.313 1.00 63.09 88 GLN A C 1
ATOM 686 O O . GLN A 1 88 ? 5.638 -5.979 7.641 1.00 63.09 88 GLN A O 1
#

Nearest PDB structures (foldseek):
  2amh-assembly1_A  TM=3.179E-01  e=6.189E+00  Trypanosoma brucei
  3hjg-assembly1_B  TM=1.829E-01  e=5.412E+00  Vibrio parahaemolyticus

Secondary structure (DSSP, 8-state):
-HHHHHHHHHHHTT-TTS----EEE-SS---HHHHHHHHHHH--SEEE--GGGGS-TTSS--TTTTTTHHHHHHHHHHHHHHTGGG--

Radius of gyration: 17.04 Å; Cα contacts (8 Å, |Δi|>4): 56; chains: 1; bounding box: 35×20×45 Å

Solvent-accessible surface area (backbone atoms only — not comparable to full-atom values): 5477 Å² total; per-residue (Å²): 121,67,60,67,52,53,55,49,49,31,44,75,73,75,39,67,84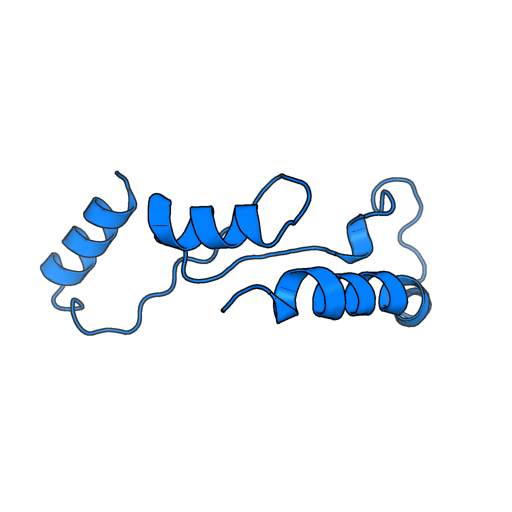,54,94,80,82,39,70,47,70,66,99,61,87,89,44,36,67,59,51,52,47,36,33,76,77,63,64,37,72,44,69,56,79,64,54,52,48,78,54,72,69,85,75,61,83,77,81,55,67,82,75,41,55,72,74,34,41,64,37,45,53,46,42,45,64,74,22,52,72,66,59,126

Organism: NCBI:txid449393

Mean predicted aligned error: 7.36 Å

Sequence (88 aa):
MYIKKLQGYLREYGRENDDFEIICGLYAMPTADLYKRAEEEMGMTGTLCMPWALGNPSAGDHAGLEEMASAFKPYIEDFATNIVSKCQ

Foldseek 3Di:
DVVVVVCVVCVVVVNNPPDDAAEEEDPDDAAQVVVVCCCPVVVHPYYDDDQLCVPVPVPDDPPPVVVCPVVSVVSVVCCCVGHVVSND

pLDDT: mean 82.28, std 13.72, range [50.84, 97.19]